Protein AF-A0A497GR67-F1 (afdb_monomer_lite)

Sequence (158 aa):
MVKIEVPEEIYHILKKEASRKNKDILQLLIEKLIVDPRDRALAYMKLHEKYLSEAEDYYKKGDLVQASEKYWGAICSLLNAIAELKGWEHYTHRDYNIIINNIARELGDVEIFRLFAMCKRLHANFYHNFLDKDSFKVHREDALKLVEILKEYVRRCW

Secondary structure (DSSP, 8-state):
-------HHHHHHHHHHHHHTT--HHHHHHHH--S-HHHHHHHHHHHHHHHHHHHHHHHHHT-HHHHHHHHHHHHHHHHHHHHHHHT---SSHHHHHHHHHHHHHHHT-THHHHHHHHHHHHHHHHHH----HHHHHHHHHHHHHHHHHHHHHHHT--

Foldseek 3Di:
DDDDDDPPVVVVVLVVVCVVLVHDSQLVVLVPDPDQLQVSLVSLQVQLVVLCVQLVVCVVVVNLLSNLVSLLSSLLSLLSSLCSLVVFDSRHPVSSVVSLVVLCVVVVNPVSVVLVVLSVVSVVCNVVVPDDSVNSVVSVVSSVVNSVSSVVVSVVSD

Radius of gyration: 15.63 Å; chains: 1; bounding box: 40×28×38 Å

Structure (mmCIF, N/CA/C/O backbone):
data_AF-A0A497GR67-F1
#
_entry.id   AF-A0A497GR67-F1
#
loop_
_atom_site.group_PDB
_atom_site.id
_atom_site.type_symbol
_atom_site.label_atom_id
_atom_site.label_alt_id
_atom_site.label_comp_id
_atom_site.label_asym_id
_atom_site.label_entity_id
_atom_site.label_seq_id
_atom_site.pdbx_PDB_ins_code
_atom_site.Cartn_x
_atom_site.Cartn_y
_atom_site.Cartn_z
_atom_site.occupancy
_atom_site.B_iso_or_equiv
_atom_site.auth_seq_id
_atom_site.auth_comp_id
_atom_site.auth_asym_id
_atom_site.auth_atom_id
_atom_site.pdbx_PDB_model_num
ATOM 1 N N . MET A 1 1 ? -14.770 -12.085 -8.797 1.00 70.44 1 MET A N 1
ATOM 2 C CA . MET A 1 1 ? -14.450 -10.640 -8.822 1.00 70.44 1 MET A CA 1
ATOM 3 C C . MET A 1 1 ? -15.751 -9.891 -9.059 1.00 70.44 1 MET A C 1
ATOM 5 O O . MET A 1 1 ? -16.453 -10.259 -9.991 1.00 70.44 1 MET A O 1
ATOM 9 N N . VAL A 1 2 ? -16.096 -8.916 -8.218 1.00 84.12 2 VAL A N 1
ATOM 10 C CA . VAL A 1 2 ? -17.262 -8.040 -8.439 1.00 84.12 2 VAL A CA 1
ATOM 11 C C . VAL A 1 2 ? -16.788 -6.823 -9.235 1.00 84.12 2 VAL A C 1
ATOM 13 O O . VAL A 1 2 ? -15.671 -6.356 -9.011 1.00 84.12 2 VAL A O 1
ATOM 16 N N . LYS A 1 3 ? -17.588 -6.348 -10.193 1.00 89.50 3 LYS A N 1
ATOM 17 C CA . LYS A 1 3 ? -17.282 -5.161 -11.002 1.00 89.50 3 LYS A CA 1
ATOM 18 C C . LYS A 1 3 ? -18.238 -4.032 -10.632 1.00 89.50 3 LYS A C 1
ATOM 20 O O . LYS A 1 3 ? -19.418 -4.284 -10.413 1.00 89.50 3 LYS A O 1
ATOM 25 N N . ILE A 1 4 ? -17.709 -2.814 -10.579 1.00 90.38 4 ILE A N 1
ATOM 26 C CA . ILE A 1 4 ? -18.494 -1.583 -10.514 1.00 90.38 4 ILE A CA 1
ATOM 27 C C . ILE A 1 4 ? -18.310 -0.898 -11.863 1.00 90.38 4 ILE A C 1
ATOM 29 O O . ILE A 1 4 ? -17.176 -0.670 -12.285 1.00 90.38 4 ILE A O 1
ATOM 33 N N . GLU A 1 5 ? -19.415 -0.606 -12.535 1.00 93.56 5 GLU A N 1
ATOM 34 C CA . GLU A 1 5 ? -19.418 0.168 -13.771 1.00 93.56 5 GLU A CA 1
ATOM 35 C C . GLU A 1 5 ? -19.767 1.615 -13.436 1.00 93.56 5 GLU A C 1
ATOM 37 O O . GLU A 1 5 ? -20.710 1.886 -12.692 1.00 93.56 5 GLU A O 1
ATOM 42 N N . VAL A 1 6 ? -18.969 2.545 -13.952 1.00 94.88 6 VAL A N 1
ATOM 43 C CA . VAL A 1 6 ? -19.180 3.986 -13.793 1.00 94.88 6 VAL A CA 1
ATOM 44 C C . VAL A 1 6 ? -19.160 4.641 -15.172 1.00 94.88 6 VAL A C 1
ATOM 46 O O . VAL A 1 6 ? -18.439 4.153 -16.047 1.00 94.88 6 VAL A O 1
ATOM 49 N N . PRO A 1 7 ? -19.904 5.743 -15.382 1.00 97.75 7 PRO A N 1
ATOM 50 C CA . PRO A 1 7 ? -19.765 6.547 -16.591 1.00 97.75 7 PRO A CA 1
ATOM 51 C C . PRO A 1 7 ? -18.314 6.994 -16.801 1.00 97.75 7 PRO A C 1
ATOM 53 O O . PRO A 1 7 ? -17.578 7.225 -15.833 1.00 97.75 7 PRO A O 1
ATOM 56 N N . GLU A 1 8 ? -17.907 7.134 -18.060 1.00 96.94 8 GLU A N 1
ATOM 57 C CA . GLU A 1 8 ? -16.527 7.459 -18.427 1.00 96.94 8 GLU A CA 1
ATOM 58 C C . GLU A 1 8 ? -16.061 8.781 -17.793 1.00 96.94 8 GLU A C 1
ATOM 60 O O . GLU A 1 8 ? -14.945 8.882 -17.275 1.00 96.94 8 GLU A O 1
ATOM 65 N N . GLU A 1 9 ? -16.942 9.777 -17.731 1.00 97.38 9 GLU A N 1
ATOM 66 C CA . GLU A 1 9 ? -16.666 11.079 -17.130 1.00 97.38 9 GLU A CA 1
ATOM 67 C C . GLU A 1 9 ? -16.328 10.956 -15.639 1.00 97.38 9 GLU A C 1
ATOM 69 O O . GLU A 1 9 ? -15.403 11.610 -15.151 1.00 97.38 9 GLU A O 1
ATOM 74 N N . ILE A 1 10 ? -17.028 10.076 -14.916 1.00 96.50 10 ILE A N 1
ATOM 75 C CA . ILE A 1 10 ? -16.773 9.822 -13.493 1.00 96.50 10 ILE A CA 1
ATOM 76 C C . ILE A 1 10 ? -15.414 9.147 -13.311 1.00 96.50 10 ILE A C 1
ATOM 78 O O . ILE A 1 10 ? -14.645 9.549 -12.434 1.00 96.50 10 ILE A O 1
ATOM 82 N N . TYR A 1 11 ? -15.078 8.169 -14.156 1.00 96.06 11 TYR A N 1
ATOM 83 C CA . TYR A 1 11 ? -13.760 7.536 -14.130 1.00 96.06 11 TYR A CA 1
ATOM 84 C C . TYR A 1 11 ? -12.635 8.559 -14.337 1.00 96.06 11 TYR A C 1
ATOM 86 O O . TYR A 1 11 ? -11.665 8.560 -13.577 1.00 96.06 11 TYR A O 1
ATOM 94 N N . HIS A 1 12 ? -12.767 9.471 -15.305 1.00 96.00 12 HIS A N 1
ATOM 95 C CA . HIS A 1 12 ? -11.754 10.503 -15.559 1.00 96.00 12 HIS A CA 1
ATOM 96 C C . HIS A 1 12 ? -11.607 11.485 -14.394 1.00 96.00 12 HIS A C 1
ATOM 98 O O . HIS A 1 12 ? -10.482 11.869 -14.064 1.00 96.00 12 HIS A O 1
ATOM 104 N N . ILE A 1 13 ? -12.706 11.854 -13.726 1.00 96.31 13 ILE A N 1
ATOM 105 C CA . ILE A 1 13 ? -12.668 12.682 -12.509 1.00 96.31 13 ILE A CA 1
ATOM 106 C C . ILE A 1 13 ? -11.902 11.961 -11.396 1.00 96.31 13 ILE A C 1
ATOM 108 O O . ILE A 1 13 ? -10.978 12.539 -10.816 1.00 96.31 13 ILE A O 1
ATOM 112 N N . LEU A 1 14 ? -12.237 10.693 -11.133 1.00 96.12 14 LEU A N 1
ATOM 113 C CA . LEU A 1 14 ? -11.561 9.877 -10.123 1.00 96.12 14 LEU A CA 1
ATOM 114 C C . LEU A 1 14 ? -10.073 9.721 -10.440 1.00 96.12 14 LEU A C 1
ATOM 116 O O . LEU A 1 14 ? -9.235 9.931 -9.567 1.00 96.12 14 LEU A O 1
ATOM 120 N N . LYS A 1 15 ? -9.737 9.413 -11.696 1.00 95.44 15 LYS A N 1
ATOM 121 C CA . LYS A 1 15 ? -8.356 9.260 -12.158 1.00 95.44 15 LYS A CA 1
ATOM 122 C C . LYS A 1 15 ? -7.562 10.549 -11.973 1.00 95.44 15 LYS A C 1
ATOM 124 O O . LYS A 1 15 ? -6.463 10.510 -11.427 1.00 95.44 15 LYS A O 1
ATOM 129 N N . LYS A 1 16 ? -8.123 11.692 -12.377 1.00 95.75 16 LYS A N 1
ATOM 130 C CA . LYS A 1 16 ? -7.488 13.007 -12.224 1.00 95.75 16 LYS A CA 1
ATOM 131 C C . LYS A 1 16 ? -7.211 13.323 -10.757 1.00 95.75 16 LYS A C 1
ATOM 133 O O . LYS A 1 16 ? -6.105 13.746 -10.430 1.00 95.75 16 LYS A O 1
ATOM 138 N N . GLU A 1 17 ? -8.189 13.121 -9.880 1.00 95.56 17 GLU A N 1
ATOM 139 C CA . GLU A 1 17 ? -8.030 13.401 -8.451 1.00 95.56 17 GLU A CA 1
ATOM 140 C C . GLU A 1 17 ? -7.030 12.445 -7.784 1.00 95.56 17 GLU A C 1
ATOM 142 O O . GLU A 1 17 ? -6.171 12.886 -7.019 1.00 95.56 17 GLU A O 1
ATOM 147 N N . ALA A 1 18 ? -7.070 11.158 -8.135 1.00 94.12 18 ALA A N 1
ATOM 148 C CA . ALA A 1 18 ? -6.120 10.162 -7.650 1.00 94.12 18 ALA A CA 1
ATOM 149 C C . ALA A 1 18 ? -4.681 10.523 -8.064 1.00 94.12 18 ALA A C 1
ATOM 151 O O . ALA A 1 18 ? -3.787 10.572 -7.218 1.00 94.12 18 ALA A O 1
ATOM 152 N N . SER A 1 19 ? -4.467 10.912 -9.328 1.00 91.19 19 SER A N 1
ATOM 153 C CA . SER A 1 19 ? -3.161 11.375 -9.816 1.00 91.19 19 SER A CA 1
ATOM 154 C C . SER A 1 19 ? -2.669 12.639 -9.105 1.00 91.19 19 SER A C 1
ATOM 156 O O . SER A 1 19 ? -1.497 12.707 -8.747 1.00 91.19 19 SER A O 1
ATOM 158 N N . ARG A 1 20 ? -3.541 13.623 -8.830 1.00 92.50 20 ARG A N 1
ATOM 159 C CA . ARG A 1 20 ? -3.160 14.837 -8.072 1.00 92.50 20 ARG A CA 1
ATOM 160 C C . ARG A 1 20 ? -2.652 14.520 -6.667 1.00 92.50 20 ARG A C 1
ATOM 162 O O . ARG A 1 20 ? -1.819 15.255 -6.146 1.00 92.50 20 ARG A O 1
ATOM 169 N N . LYS A 1 21 ? -3.155 13.443 -6.064 1.00 89.06 21 LYS A N 1
ATOM 170 C CA . LYS A 1 21 ? -2.756 12.958 -4.738 1.00 89.06 21 LYS A CA 1
ATOM 171 C C . LYS A 1 21 ? -1.648 11.898 -4.780 1.00 89.06 21 LYS A C 1
ATOM 173 O O . LYS A 1 21 ? -1.256 11.428 -3.717 1.00 89.06 21 LYS A O 1
ATOM 178 N N . ASN A 1 22 ? -1.150 11.536 -5.966 1.00 87.19 22 ASN A N 1
ATOM 179 C CA . ASN A 1 22 ? -0.220 10.425 -6.187 1.00 87.19 22 ASN A CA 1
ATOM 180 C C . ASN A 1 22 ? -0.722 9.097 -5.583 1.00 87.19 22 ASN A C 1
ATOM 182 O O . ASN A 1 22 ? -0.005 8.427 -4.842 1.00 87.19 22 ASN A O 1
ATOM 186 N N . LYS A 1 23 ? -1.991 8.764 -5.848 1.00 89.75 23 LYS A N 1
ATOM 187 C CA . LYS A 1 23 ? -2.677 7.562 -5.353 1.00 89.75 23 LYS A CA 1
ATOM 188 C C . LYS A 1 23 ? -3.326 6.790 -6.492 1.00 89.75 23 LYS A C 1
ATOM 190 O O . LYS A 1 23 ? -3.638 7.346 -7.544 1.00 89.75 23 LYS A O 1
ATOM 195 N N . ASP A 1 24 ? -3.599 5.518 -6.228 1.00 92.06 24 ASP A N 1
ATOM 196 C CA . ASP A 1 24 ? -4.510 4.723 -7.045 1.00 92.06 24 ASP A CA 1
ATOM 197 C C . ASP A 1 24 ? -5.983 5.092 -6.776 1.00 92.06 24 ASP A C 1
ATOM 199 O O . ASP A 1 24 ? -6.343 5.547 -5.685 1.00 92.06 24 ASP A O 1
ATOM 203 N N . ILE A 1 25 ? -6.853 4.859 -7.765 1.00 94.94 25 ILE A N 1
ATOM 204 C CA . ILE A 1 25 ? -8.296 5.125 -7.664 1.00 94.94 25 ILE A CA 1
ATOM 205 C C . ILE A 1 25 ? -8.929 4.335 -6.515 1.00 94.94 25 ILE A C 1
ATOM 207 O O . ILE A 1 25 ? -9.730 4.898 -5.775 1.00 94.94 25 ILE A O 1
ATOM 211 N N . LEU A 1 26 ? -8.576 3.061 -6.318 1.00 94.94 26 LEU A N 1
ATOM 212 C CA . LEU A 1 26 ? -9.136 2.250 -5.232 1.00 94.94 26 LEU A CA 1
ATOM 213 C C . LEU A 1 26 ? -8.745 2.812 -3.867 1.00 94.94 26 LEU A C 1
ATOM 215 O O . LEU A 1 26 ? -9.578 2.866 -2.967 1.00 94.94 26 LEU A O 1
ATOM 219 N N . GLN A 1 27 ? -7.507 3.287 -3.726 1.00 93.81 27 GLN A N 1
ATOM 220 C CA . GLN A 1 27 ? -7.054 3.929 -2.496 1.00 93.81 27 GLN A CA 1
ATOM 221 C C . GLN A 1 27 ? -7.821 5.232 -2.231 1.00 93.81 27 GLN A C 1
ATOM 223 O O . GLN A 1 27 ? -8.256 5.462 -1.105 1.00 93.81 27 GLN A O 1
ATOM 228 N N . LEU A 1 28 ? -8.036 6.057 -3.265 1.00 94.81 28 LEU A N 1
ATOM 229 C CA . LEU A 1 28 ? -8.859 7.267 -3.162 1.00 94.81 28 LEU A CA 1
ATOM 230 C C . LEU A 1 28 ? -10.303 6.939 -2.763 1.00 94.81 28 LEU A C 1
ATOM 232 O O . LEU A 1 28 ? -10.884 7.640 -1.939 1.00 94.81 28 LEU A O 1
ATOM 236 N N . LEU A 1 29 ? -10.889 5.891 -3.343 1.00 95.25 29 LEU A N 1
ATOM 237 C CA . LEU A 1 29 ? -12.253 5.483 -3.024 1.00 95.25 29 LEU A CA 1
ATOM 238 C C . LEU A 1 29 ? -12.366 5.039 -1.565 1.00 95.25 29 LEU A C 1
ATOM 240 O O . LEU A 1 29 ? -13.267 5.518 -0.886 1.00 95.25 29 LEU A O 1
ATOM 244 N N . ILE A 1 30 ? -11.437 4.212 -1.066 1.00 95.44 30 ILE A N 1
ATOM 245 C CA . ILE A 1 30 ? -11.422 3.786 0.345 1.00 95.44 30 ILE A CA 1
ATOM 246 C C . ILE A 1 30 ? -11.281 4.996 1.280 1.00 95.44 30 ILE A C 1
ATOM 248 O O . ILE A 1 30 ? -12.055 5.106 2.227 1.00 95.44 30 ILE A O 1
ATOM 252 N N . GLU A 1 31 ? -10.378 5.940 0.980 1.00 92.75 31 GLU A N 1
ATOM 253 C CA . GLU A 1 31 ? -10.218 7.204 1.730 1.00 92.75 31 GLU A CA 1
ATOM 254 C C . GLU A 1 31 ? -11.537 7.992 1.834 1.00 92.75 31 GLU A C 1
ATOM 256 O O . GLU A 1 31 ? -11.768 8.702 2.812 1.00 92.75 31 GLU A O 1
ATOM 261 N N . LYS A 1 32 ? -12.411 7.894 0.826 1.00 92.81 32 LYS A N 1
ATOM 262 C CA . LYS A 1 32 ? -13.682 8.629 0.758 1.00 92.81 32 LYS A CA 1
ATOM 263 C C . LYS A 1 32 ? -14.888 7.843 1.273 1.00 92.81 32 LYS A C 1
ATOM 265 O O . LYS A 1 32 ? -15.981 8.408 1.314 1.00 92.81 32 LYS A O 1
ATOM 270 N N . LEU A 1 33 ? -14.720 6.587 1.690 1.00 91.81 33 LEU A N 1
ATOM 271 C CA . LEU A 1 33 ? -15.804 5.807 2.284 1.00 91.81 33 LEU A CA 1
ATOM 272 C C . LEU A 1 33 ? -16.165 6.352 3.673 1.00 91.81 33 LEU A C 1
ATOM 274 O O . LEU A 1 33 ? -15.373 6.300 4.619 1.00 91.81 33 LEU A O 1
ATOM 278 N N . ILE A 1 34 ? -17.406 6.818 3.811 1.00 92.06 34 ILE A N 1
ATOM 279 C CA . ILE A 1 34 ? -17.994 7.199 5.099 1.00 92.06 34 ILE A CA 1
ATOM 280 C C . ILE A 1 34 ? -18.528 5.926 5.768 1.00 92.06 34 ILE A C 1
ATOM 282 O O . ILE A 1 34 ? -19.713 5.614 5.698 1.00 92.06 34 ILE A O 1
ATOM 286 N N . VAL A 1 35 ? -17.612 5.157 6.352 1.00 93.44 35 VAL A N 1
ATOM 287 C CA . VAL A 1 35 ? -17.869 3.897 7.071 1.00 93.44 35 VAL A CA 1
ATOM 288 C C . VAL A 1 35 ? -17.037 3.850 8.357 1.00 93.44 35 VAL A C 1
ATOM 290 O O . VAL A 1 35 ? -16.234 4.757 8.611 1.00 93.44 35 VAL A O 1
ATOM 293 N N . ASP A 1 36 ? -17.222 2.810 9.171 1.00 95.50 36 ASP A N 1
ATOM 294 C CA . ASP A 1 36 ? -16.419 2.597 10.375 1.00 95.50 36 ASP A CA 1
ATOM 295 C C . ASP A 1 36 ? -14.916 2.486 10.020 1.00 95.50 36 ASP A C 1
ATOM 297 O O . ASP A 1 36 ? -14.570 1.870 9.004 1.00 95.50 36 ASP A O 1
ATOM 301 N N . PRO A 1 37 ? -13.993 3.067 10.815 1.00 94.62 37 PRO A N 1
ATOM 302 C CA . PRO A 1 37 ? -12.554 2.921 10.586 1.00 94.62 37 PRO A CA 1
ATOM 303 C C . PRO A 1 37 ? -12.093 1.463 10.457 1.00 94.62 37 PRO A C 1
ATOM 305 O O . PRO A 1 37 ? -11.201 1.169 9.662 1.00 94.62 37 PRO A O 1
ATOM 308 N N . ARG A 1 38 ? -12.729 0.525 11.169 1.00 96.00 38 ARG A N 1
ATOM 309 C CA . ARG A 1 38 ? -12.458 -0.915 11.055 1.00 96.00 38 ARG A CA 1
ATOM 310 C C . ARG A 1 38 ? -12.825 -1.449 9.674 1.00 96.00 38 ARG A C 1
ATOM 312 O O . ARG A 1 38 ? -12.047 -2.203 9.093 1.00 96.00 38 ARG A O 1
ATOM 319 N N . ASP A 1 39 ? -13.944 -1.015 9.103 1.00 96.88 39 ASP A N 1
ATOM 320 C CA . ASP A 1 39 ? -14.335 -1.403 7.744 1.00 96.88 39 ASP A CA 1
ATOM 321 C C . ASP A 1 39 ? -13.367 -0.831 6.696 1.00 96.88 39 ASP A C 1
ATOM 323 O O . ASP A 1 39 ? -12.968 -1.543 5.768 1.00 96.88 39 ASP A O 1
ATOM 327 N N . ARG A 1 40 ? -12.906 0.421 6.863 1.00 96.56 40 ARG A N 1
ATOM 328 C CA . ARG A 1 40 ? -11.844 0.987 6.005 1.00 96.56 40 ARG A CA 1
ATOM 329 C C . ARG A 1 40 ? -10.531 0.223 6.151 1.00 96.56 40 ARG A C 1
ATOM 331 O O . ARG A 1 40 ? -9.896 -0.083 5.141 1.00 96.56 40 ARG A O 1
ATOM 338 N N . ALA A 1 41 ? -10.142 -0.140 7.373 1.00 97.69 41 ALA A N 1
ATOM 339 C CA . ALA A 1 41 ? -8.952 -0.945 7.621 1.00 97.69 41 ALA A CA 1
ATOM 340 C C . ALA A 1 41 ? -9.037 -2.308 6.914 1.00 97.69 41 ALA A C 1
ATOM 342 O O . ALA A 1 41 ? -8.087 -2.700 6.235 1.00 97.69 41 ALA A O 1
ATOM 343 N N . LEU A 1 42 ? -10.185 -2.993 6.977 1.00 97.69 42 LEU A N 1
ATOM 344 C CA . LEU A 1 42 ? -10.419 -4.241 6.239 1.00 97.69 42 LEU A CA 1
ATOM 345 C C . LEU A 1 42 ? -10.309 -4.043 4.721 1.00 97.69 42 LEU A C 1
ATOM 347 O O . LEU A 1 42 ? -9.671 -4.852 4.042 1.00 97.69 42 LEU A O 1
ATOM 351 N N . ALA A 1 43 ? -10.872 -2.959 4.180 1.00 97.56 43 ALA A N 1
ATOM 352 C CA . ALA A 1 43 ? -10.759 -2.637 2.758 1.00 97.56 43 ALA A CA 1
ATOM 353 C C . ALA A 1 43 ? -9.296 -2.414 2.336 1.00 97.56 43 ALA A C 1
ATOM 355 O O . ALA A 1 43 ? -8.850 -2.965 1.326 1.00 97.56 43 ALA A O 1
ATOM 356 N N . TYR A 1 44 ? -8.517 -1.682 3.136 1.00 98.19 44 TYR A N 1
ATOM 357 C CA . TYR A 1 44 ? -7.087 -1.494 2.901 1.00 98.19 44 TYR A CA 1
ATOM 358 C C . TYR A 1 44 ? -6.286 -2.797 3.018 1.00 98.19 44 TYR A C 1
ATOM 360 O O . TYR A 1 44 ? -5.384 -3.023 2.213 1.00 98.19 44 TYR A O 1
ATOM 368 N N . MET A 1 45 ? -6.629 -3.697 3.944 1.00 98.12 45 MET A N 1
ATOM 369 C CA . MET A 1 45 ? -6.005 -5.025 4.025 1.00 98.12 45 MET A CA 1
ATOM 370 C C . MET A 1 45 ? -6.269 -5.858 2.762 1.00 98.12 45 MET A C 1
ATOM 372 O O . MET A 1 45 ? -5.358 -6.509 2.250 1.00 98.12 45 MET A O 1
ATOM 376 N N . LYS A 1 46 ? -7.481 -5.799 2.197 1.00 97.88 46 LYS A N 1
ATOM 377 C CA . LYS A 1 46 ? -7.791 -6.455 0.914 1.00 97.88 46 LYS A CA 1
ATOM 378 C C . LYS A 1 46 ? -7.081 -5.815 -0.270 1.00 97.88 46 LYS A C 1
ATOM 380 O O . LYS A 1 46 ? -6.629 -6.526 -1.168 1.00 97.88 46 LYS A O 1
ATOM 385 N N . LEU A 1 47 ? -6.923 -4.495 -0.257 1.00 97.88 47 LEU A N 1
ATOM 386 C CA . LEU A 1 47 ? -6.130 -3.793 -1.260 1.00 97.88 47 LEU A CA 1
ATOM 387 C C . LEU A 1 47 ? -4.643 -4.181 -1.181 1.00 97.88 47 LEU A C 1
ATOM 389 O O . LEU A 1 47 ? -4.023 -4.430 -2.213 1.00 97.88 47 LEU A O 1
ATOM 393 N N . HIS A 1 48 ? -4.102 -4.327 0.032 1.00 98.19 48 HIS A N 1
ATOM 394 C CA . HIS A 1 48 ? -2.761 -4.863 0.258 1.00 98.19 48 HIS A CA 1
ATOM 395 C C . HIS A 1 48 ? -2.594 -6.263 -0.351 1.00 98.19 48 HIS A C 1
ATOM 397 O O . HIS A 1 48 ? -1.659 -6.472 -1.121 1.00 98.19 48 HIS A O 1
ATOM 403 N N . GLU A 1 49 ? -3.496 -7.205 -0.046 1.00 98.44 49 GLU A N 1
ATOM 404 C CA . GLU A 1 49 ? -3.443 -8.578 -0.578 1.00 98.44 49 GLU A CA 1
ATOM 405 C C . GLU A 1 49 ? -3.414 -8.579 -2.115 1.00 98.44 49 GLU A C 1
ATOM 407 O O . GLU A 1 49 ? -2.595 -9.267 -2.731 1.00 98.44 49 GLU A O 1
ATOM 412 N N . LYS A 1 50 ? -4.269 -7.755 -2.737 1.00 98.06 50 LYS A N 1
ATOM 413 C CA . LYS A 1 50 ? -4.314 -7.578 -4.192 1.00 98.06 50 LYS A CA 1
ATOM 414 C C . LYS A 1 50 ? -2.980 -7.077 -4.742 1.00 98.06 50 LYS A C 1
ATOM 416 O O . LYS A 1 50 ? -2.449 -7.676 -5.674 1.00 98.06 50 LYS A O 1
ATOM 421 N N . TYR A 1 51 ? -2.439 -5.996 -4.186 1.00 98.56 51 TYR A N 1
ATOM 422 C CA . TYR A 1 51 ? -1.194 -5.415 -4.684 1.00 98.56 51 TYR A CA 1
ATOM 423 C C . TYR A 1 51 ? 0.016 -6.302 -4.450 1.00 98.56 51 TYR A C 1
ATOM 425 O O . TYR A 1 51 ? 0.865 -6.385 -5.329 1.00 98.56 51 TYR A O 1
ATOM 433 N N . LEU A 1 52 ? 0.082 -7.010 -3.324 1.00 98.69 52 LEU A N 1
ATOM 434 C CA . LEU A 1 52 ? 1.171 -7.945 -3.076 1.00 98.69 52 LEU A CA 1
ATOM 435 C C . LEU A 1 52 ? 1.153 -9.093 -4.094 1.00 98.69 52 LEU A C 1
ATOM 437 O O . LEU A 1 52 ? 2.194 -9.431 -4.650 1.00 98.69 52 LEU A O 1
ATOM 441 N N . SER A 1 53 ? -0.028 -9.643 -4.394 1.00 98.56 53 SER A N 1
ATOM 442 C CA . SER A 1 53 ? -0.174 -10.660 -5.442 1.00 98.56 53 SER A CA 1
ATOM 443 C C . SER A 1 53 ? 0.253 -10.131 -6.814 1.00 98.56 53 SER A C 1
ATOM 445 O O . SER A 1 53 ? 0.996 -10.801 -7.525 1.00 98.56 53 SER A O 1
ATOM 447 N N . GLU A 1 54 ? -0.180 -8.922 -7.183 1.00 98.50 54 GLU A N 1
ATOM 448 C CA . GLU A 1 54 ? 0.209 -8.292 -8.451 1.00 98.50 54 GLU A CA 1
ATOM 449 C C . GLU A 1 54 ? 1.719 -8.032 -8.522 1.00 98.50 54 GLU A C 1
ATOM 451 O O . GLU A 1 54 ? 2.327 -8.277 -9.563 1.00 98.50 54 GLU A O 1
ATOM 456 N N . ALA A 1 55 ? 2.338 -7.581 -7.426 1.00 98.62 55 ALA A N 1
ATOM 457 C CA . ALA A 1 55 ? 3.775 -7.332 -7.351 1.00 98.62 55 ALA A CA 1
ATOM 458 C C . ALA A 1 55 ? 4.583 -8.595 -7.663 1.00 98.62 55 ALA A C 1
ATOM 460 O O . ALA A 1 55 ? 5.501 -8.566 -8.483 1.00 98.62 55 ALA A O 1
ATOM 461 N N . GLU A 1 56 ? 4.195 -9.719 -7.060 1.00 98.56 56 GLU A N 1
ATOM 462 C CA . GLU A 1 56 ? 4.81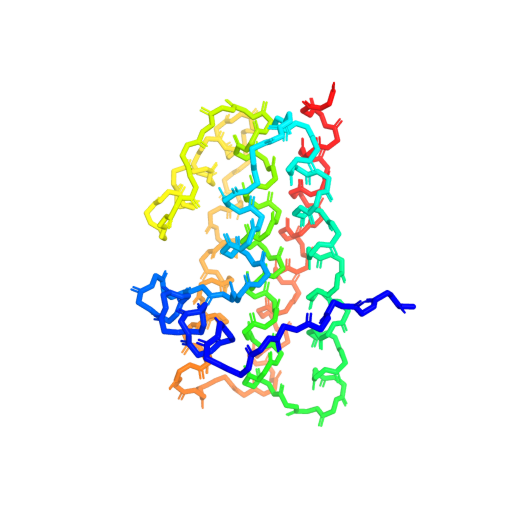7 -11.020 -7.304 1.00 98.56 56 GLU A CA 1
ATOM 463 C C . GLU A 1 56 ? 4.610 -11.505 -8.743 1.00 98.56 56 GLU A C 1
ATOM 465 O O . GLU A 1 56 ? 5.524 -12.071 -9.347 1.00 98.56 56 GLU A O 1
ATOM 470 N N . ASP A 1 57 ? 3.436 -11.269 -9.328 1.00 98.62 57 ASP A N 1
ATOM 471 C CA . ASP A 1 57 ? 3.157 -11.646 -10.714 1.00 98.62 57 ASP A CA 1
ATOM 472 C C . ASP A 1 57 ? 3.973 -10.825 -11.720 1.00 98.62 57 ASP A C 1
ATOM 474 O O . ASP A 1 57 ? 4.489 -11.387 -12.691 1.00 98.62 57 ASP A O 1
ATOM 478 N N . TYR A 1 58 ? 4.137 -9.518 -11.497 1.00 98.62 58 TYR A N 1
ATOM 479 C CA . TYR A 1 58 ? 5.024 -8.679 -12.310 1.00 98.62 58 TYR A CA 1
ATOM 480 C C . TYR A 1 58 ? 6.489 -9.080 -12.146 1.00 98.62 58 TYR A C 1
ATOM 482 O O . TYR A 1 58 ? 7.200 -9.215 -13.144 1.00 98.62 58 TYR A O 1
ATOM 490 N N . TYR A 1 59 ? 6.921 -9.366 -10.915 1.00 98.19 59 TYR A N 1
ATOM 491 C CA . TYR A 1 59 ? 8.276 -9.837 -10.641 1.00 98.19 59 TYR A CA 1
ATOM 492 C C . TYR A 1 59 ? 8.590 -11.132 -11.404 1.00 98.19 59 TYR A C 1
ATOM 494 O O . TYR A 1 59 ? 9.605 -11.205 -12.099 1.00 98.19 59 TYR A O 1
ATOM 502 N N . LYS A 1 60 ? 7.688 -12.124 -11.373 1.00 98.06 60 LYS A N 1
ATOM 503 C CA . LYS A 1 60 ? 7.832 -13.385 -12.130 1.00 98.06 60 LYS A CA 1
ATOM 504 C C . LYS A 1 60 ? 7.929 -13.170 -13.642 1.00 98.06 60 LYS A C 1
ATOM 506 O O . LYS A 1 60 ? 8.623 -13.922 -14.319 1.00 98.06 60 LYS A O 1
ATOM 511 N N . LYS A 1 61 ? 7.242 -12.155 -14.172 1.00 98.00 61 LYS A N 1
ATOM 512 C CA . LYS A 1 61 ? 7.286 -11.773 -15.594 1.00 98.00 61 LYS A CA 1
ATOM 513 C C . LYS A 1 61 ? 8.519 -10.935 -15.955 1.00 98.00 61 LYS A C 1
ATOM 515 O O . LYS A 1 61 ? 8.739 -10.673 -17.133 1.00 98.00 61 LYS A O 1
ATOM 520 N N . GLY A 1 62 ? 9.323 -10.530 -14.970 1.00 97.19 62 GLY A N 1
ATOM 521 C CA . GLY A 1 62 ? 10.501 -9.685 -15.159 1.00 97.19 62 GLY A CA 1
ATOM 522 C C . GLY A 1 62 ? 10.195 -8.193 -15.312 1.00 97.19 62 GLY A C 1
ATOM 523 O O . GLY A 1 62 ? 11.106 -7.429 -15.623 1.00 97.19 62 GLY A O 1
ATOM 524 N N . ASP A 1 63 ? 8.953 -7.765 -15.077 1.00 98.12 63 ASP A N 1
ATOM 525 C CA . ASP A 1 63 ? 8.564 -6.353 -15.099 1.00 98.12 63 ASP A CA 1
ATOM 526 C C . ASP A 1 63 ? 8.839 -5.721 -13.729 1.00 98.12 63 ASP A C 1
ATOM 528 O O . ASP A 1 63 ? 7.968 -5.608 -12.862 1.00 98.12 63 ASP A O 1
ATOM 532 N N . LEU A 1 64 ? 10.104 -5.362 -13.511 1.00 98.25 64 LEU A N 1
ATOM 533 C CA . LEU A 1 64 ? 10.572 -4.839 -12.227 1.00 98.25 64 LEU A CA 1
ATOM 534 C C . LEU A 1 64 ? 9.993 -3.455 -11.910 1.00 98.25 64 LEU A C 1
ATOM 536 O O . LEU A 1 64 ? 9.796 -3.134 -10.742 1.00 98.25 64 LEU A O 1
ATOM 540 N N . VAL A 1 65 ? 9.681 -2.649 -12.927 1.00 98.12 65 VAL A N 1
ATOM 541 C CA . VAL A 1 65 ? 9.084 -1.317 -12.752 1.00 98.12 65 VAL A CA 1
ATOM 542 C C . VAL A 1 65 ? 7.681 -1.443 -12.168 1.00 98.12 65 VAL A C 1
ATOM 544 O O . VAL A 1 65 ? 7.376 -0.814 -11.154 1.00 98.12 65 VAL A O 1
ATOM 547 N N . GLN A 1 66 ? 6.837 -2.297 -12.752 1.00 98.19 66 GLN A N 1
ATOM 548 C CA . GLN A 1 66 ? 5.491 -2.521 -12.222 1.00 98.19 66 GLN A CA 1
ATOM 549 C C . GLN A 1 66 ? 5.519 -3.275 -10.891 1.00 98.19 66 GLN A C 1
ATOM 551 O O . GLN A 1 66 ? 4.765 -2.934 -9.981 1.00 98.19 66 GLN A O 1
ATOM 556 N N . ALA A 1 67 ? 6.418 -4.249 -10.728 1.00 98.50 67 ALA A N 1
ATOM 557 C CA . ALA A 1 67 ? 6.579 -4.945 -9.453 1.00 98.50 67 ALA A CA 1
ATOM 558 C C . ALA A 1 67 ? 6.946 -3.970 -8.319 1.00 98.50 67 ALA A C 1
ATOM 560 O O . ALA A 1 67 ? 6.356 -4.029 -7.241 1.00 98.50 67 ALA A O 1
ATOM 561 N N . SER A 1 68 ? 7.868 -3.035 -8.577 1.00 98.44 68 SER A N 1
ATOM 562 C CA . SER A 1 68 ? 8.258 -1.967 -7.651 1.00 98.44 68 SER A CA 1
ATOM 563 C C . SER A 1 68 ? 7.067 -1.147 -7.155 1.00 98.44 68 SER A C 1
ATOM 565 O O . SER A 1 68 ? 6.903 -0.985 -5.944 1.00 98.44 68 SER A O 1
ATOM 567 N N . GLU A 1 69 ? 6.227 -0.667 -8.072 1.00 97.50 69 GLU A N 1
ATOM 568 C CA . GLU A 1 69 ? 5.049 0.131 -7.724 1.00 97.50 69 GLU A CA 1
ATOM 569 C C . GLU A 1 69 ? 4.040 -0.672 -6.903 1.00 97.50 69 GLU A C 1
ATOM 571 O O . GLU A 1 69 ? 3.494 -0.191 -5.910 1.00 97.50 69 GLU A O 1
ATOM 576 N N . LYS A 1 70 ? 3.826 -1.939 -7.263 1.00 98.44 70 LYS A N 1
ATOM 577 C CA . LYS A 1 70 ? 2.877 -2.799 -6.556 1.00 98.44 70 LYS A CA 1
ATOM 578 C C . LYS A 1 70 ? 3.350 -3.180 -5.156 1.00 98.44 70 LYS A C 1
ATOM 580 O O . LYS A 1 70 ? 2.527 -3.182 -4.241 1.00 98.44 70 LYS A O 1
ATOM 585 N N . TYR A 1 71 ? 4.648 -3.404 -4.932 1.00 98.69 71 TYR A N 1
ATOM 586 C CA . TYR A 1 71 ? 5.171 -3.561 -3.568 1.00 98.69 71 TYR A CA 1
ATOM 587 C C . TYR A 1 71 ? 4.964 -2.301 -2.730 1.00 98.69 71 TYR A C 1
ATOM 589 O O . TYR A 1 71 ? 4.527 -2.395 -1.581 1.00 98.69 71 TYR A O 1
ATOM 597 N N . TRP A 1 72 ? 5.240 -1.125 -3.299 1.00 98.00 72 TRP A N 1
ATOM 598 C CA . TRP A 1 72 ? 5.010 0.143 -2.613 1.00 98.00 72 TRP A CA 1
ATOM 599 C C . TRP A 1 72 ? 3.532 0.316 -2.237 1.00 98.00 72 TRP A C 1
ATOM 601 O O . TRP A 1 72 ? 3.217 0.516 -1.062 1.00 98.00 72 TRP A O 1
ATOM 611 N N . GLY A 1 73 ? 2.620 0.127 -3.194 1.00 98.00 73 GLY A N 1
ATOM 612 C CA . GLY A 1 73 ? 1.177 0.188 -2.960 1.00 98.00 73 GLY A CA 1
ATOM 613 C C . GLY A 1 73 ? 0.695 -0.810 -1.902 1.00 98.00 73 GLY A C 1
ATOM 614 O O . GLY A 1 73 ? -0.148 -0.467 -1.065 1.00 98.00 73 GLY A O 1
ATOM 615 N N . ALA A 1 74 ? 1.248 -2.027 -1.883 1.00 98.56 74 ALA A N 1
ATOM 616 C CA . ALA A 1 74 ? 0.928 -3.038 -0.878 1.00 98.56 74 ALA A CA 1
ATOM 617 C C . ALA A 1 74 ? 1.320 -2.582 0.537 1.00 98.56 74 ALA A C 1
ATOM 619 O O . ALA A 1 74 ? 0.533 -2.737 1.472 1.00 98.56 74 ALA A O 1
ATOM 620 N N . ILE A 1 75 ? 2.506 -1.995 0.703 1.00 98.56 75 ILE A N 1
ATOM 621 C CA . ILE A 1 75 ? 2.982 -1.490 1.997 1.00 98.56 75 ILE A CA 1
ATOM 622 C C . ILE A 1 75 ? 2.169 -0.272 2.433 1.00 98.56 75 ILE A C 1
ATOM 624 O O . ILE A 1 75 ? 1.690 -0.240 3.564 1.00 98.56 75 ILE A O 1
ATOM 628 N N . CYS A 1 76 ? 1.944 0.698 1.542 1.00 98.38 76 CYS A N 1
ATOM 629 C CA . CYS A 1 76 ? 1.110 1.866 1.832 1.00 98.38 76 CYS A CA 1
ATOM 630 C C . CYS A 1 76 ? -0.301 1.472 2.267 1.00 98.38 76 CYS A C 1
ATOM 632 O O . CYS A 1 76 ? -0.836 2.062 3.199 1.00 98.38 76 CYS A O 1
ATOM 634 N N . SER A 1 77 ? -0.887 0.446 1.646 1.00 98.44 77 SER A N 1
ATOM 635 C CA . SER A 1 77 ? -2.209 -0.052 2.032 1.00 98.44 77 SER A CA 1
ATOM 636 C C . SER A 1 77 ? -2.213 -0.616 3.458 1.00 98.44 77 SER A C 1
ATOM 638 O O . SER A 1 77 ? -3.115 -0.297 4.225 1.00 98.44 77 SER A O 1
ATOM 640 N N . LEU A 1 78 ? -1.182 -1.364 3.875 1.00 98.31 78 LEU A N 1
ATOM 641 C CA . LEU A 1 78 ? -1.059 -1.792 5.278 1.00 98.31 78 LEU A CA 1
ATOM 642 C C . LEU A 1 78 ? -0.878 -0.613 6.232 1.00 98.31 78 LEU A C 1
ATOM 644 O O . LEU A 1 78 ? -1.511 -0.586 7.282 1.00 98.31 78 LEU A O 1
ATOM 648 N N . LEU A 1 79 ? -0.050 0.370 5.871 1.00 98.56 79 LEU A N 1
ATOM 649 C CA . LEU A 1 79 ? 0.137 1.567 6.693 1.00 98.56 79 LEU A CA 1
ATOM 650 C C . LEU A 1 79 ? -1.171 2.353 6.848 1.00 98.56 79 LEU A C 1
ATOM 652 O O . LEU A 1 79 ? -1.466 2.795 7.954 1.00 98.56 79 LEU A O 1
ATOM 656 N N . ASN A 1 80 ? -1.979 2.467 5.789 1.00 98.44 80 ASN A N 1
ATOM 657 C CA . ASN A 1 80 ? -3.309 3.072 5.874 1.00 98.44 80 ASN A CA 1
ATOM 658 C C . ASN A 1 80 ? -4.222 2.268 6.812 1.00 98.44 80 ASN A C 1
ATOM 660 O O . ASN A 1 80 ? -4.882 2.857 7.657 1.00 98.44 80 ASN A O 1
ATOM 664 N N . ALA A 1 81 ? -4.231 0.932 6.717 1.00 98.44 81 ALA A N 1
ATOM 665 C CA . ALA A 1 81 ? -5.029 0.089 7.611 1.00 98.44 81 ALA A CA 1
ATOM 666 C C . ALA A 1 81 ? -4.631 0.275 9.084 1.00 98.44 81 ALA A C 1
ATOM 668 O O . ALA A 1 81 ? -5.492 0.429 9.946 1.00 98.44 81 ALA A O 1
ATOM 669 N N . ILE A 1 82 ? -3.326 0.308 9.370 1.00 98.56 82 ILE A N 1
ATOM 670 C CA . ILE A 1 82 ? -2.801 0.587 10.712 1.00 98.56 82 ILE A CA 1
ATOM 671 C C . ILE A 1 82 ? -3.255 1.965 11.186 1.00 98.56 82 ILE A C 1
ATOM 673 O O . ILE A 1 82 ? -3.710 2.112 12.316 1.00 98.56 82 ILE A O 1
ATOM 677 N N . ALA A 1 83 ? -3.140 2.972 10.326 1.00 98.19 83 ALA A N 1
ATOM 678 C CA . ALA A 1 83 ? -3.500 4.333 10.666 1.00 98.19 83 ALA A CA 1
ATOM 679 C C . ALA A 1 83 ? -4.998 4.482 10.967 1.00 98.19 83 ALA A C 1
ATOM 681 O O . ALA A 1 83 ? -5.340 5.125 11.952 1.00 98.19 83 ALA A O 1
ATOM 682 N N . GLU A 1 84 ? -5.877 3.825 10.206 1.00 97.94 84 GLU A N 1
ATOM 683 C CA . GLU A 1 84 ? -7.316 3.770 10.504 1.00 97.94 84 GLU A CA 1
ATOM 684 C C . GLU A 1 84 ? -7.591 3.176 11.892 1.00 97.94 84 GLU A C 1
ATOM 686 O O . GLU A 1 84 ? -8.334 3.759 12.680 1.00 97.94 84 GLU A O 1
ATOM 691 N N . LEU A 1 85 ? -6.943 2.056 12.232 1.00 97.81 85 LEU A N 1
ATOM 692 C CA . LEU A 1 85 ? -7.120 1.391 13.530 1.00 97.81 85 LEU A CA 1
ATOM 693 C C . LEU A 1 85 ? -6.550 2.205 14.701 1.00 97.81 85 LEU A C 1
ATOM 695 O O . LEU A 1 85 ? -7.047 2.118 15.822 1.00 97.81 85 LEU A O 1
ATOM 699 N N . LYS A 1 86 ? -5.503 2.995 14.452 1.00 97.75 86 LYS A N 1
ATOM 700 C CA . LYS A 1 86 ? -4.808 3.799 15.467 1.00 97.75 86 LYS A CA 1
ATOM 701 C C . LYS A 1 86 ? -5.295 5.250 15.531 1.00 97.75 86 LYS A C 1
ATOM 703 O O . LYS A 1 86 ? -4.831 5.994 16.394 1.00 97.75 86 LYS A O 1
ATOM 708 N N . GLY A 1 87 ? -6.198 5.661 14.638 1.00 96.75 87 GLY A N 1
ATOM 709 C CA . GLY A 1 87 ? -6.641 7.051 14.507 1.00 96.75 87 GLY A CA 1
ATOM 710 C C . GLY A 1 87 ? -5.524 8.003 14.064 1.00 96.75 87 GLY A C 1
ATOM 711 O O . GLY A 1 87 ? -5.461 9.138 14.530 1.00 96.75 87 GLY A O 1
ATOM 712 N N . TRP A 1 88 ? -4.600 7.533 13.224 1.00 97.94 88 TRP A N 1
ATOM 713 C CA . TRP A 1 88 ? -3.492 8.325 12.691 1.00 97.94 88 TRP A CA 1
ATOM 714 C C . TRP A 1 88 ? -3.778 8.844 11.279 1.00 97.94 88 TRP A C 1
ATOM 716 O O . TRP A 1 88 ? -4.486 8.229 10.479 1.00 97.94 88 TRP A O 1
ATOM 726 N N . GLU A 1 89 ? -3.153 9.971 10.951 1.00 97.19 89 GLU A N 1
ATOM 727 C CA . GLU A 1 89 ? -3.132 10.517 9.594 1.00 97.19 89 GLU A CA 1
ATOM 728 C C . GLU A 1 89 ? -2.350 9.585 8.651 1.00 97.19 89 GLU A C 1
ATOM 730 O O . GLU A 1 89 ? -1.337 9.006 9.047 1.00 97.19 89 GLU A O 1
ATOM 735 N N . HIS A 1 90 ? -2.800 9.444 7.400 1.00 96.25 90 HIS A N 1
ATOM 736 C CA . HIS A 1 90 ? -2.185 8.553 6.399 1.00 96.25 90 HIS A CA 1
ATOM 737 C C . HIS A 1 90 ? -2.332 9.065 4.956 1.00 96.25 90 HIS A C 1
ATOM 739 O O . HIS A 1 90 ? -2.380 8.299 3.989 1.00 96.25 90 HIS A O 1
ATOM 745 N N . TYR A 1 91 ? -2.446 10.381 4.778 1.00 92.50 91 TYR A N 1
ATOM 746 C CA . TYR A 1 91 ? -2.840 10.958 3.496 1.00 92.50 91 TYR A CA 1
ATOM 747 C C . TYR A 1 91 ? -1.661 11.253 2.568 1.00 92.50 91 TYR A C 1
ATOM 749 O O . TYR A 1 91 ? -1.866 11.356 1.357 1.00 92.50 91 TYR A O 1
ATOM 757 N N . THR A 1 92 ? -0.451 11.364 3.115 1.00 93.19 92 THR A N 1
ATOM 758 C CA . THR A 1 92 ? 0.766 11.793 2.421 1.00 93.19 92 THR A CA 1
ATOM 759 C C . THR A 1 92 ? 1.955 10.869 2.701 1.00 93.19 92 THR A C 1
ATOM 761 O O . THR A 1 92 ? 1.983 10.116 3.673 1.00 93.19 92 THR A O 1
ATOM 764 N N . HIS A 1 93 ? 3.020 10.982 1.898 1.00 92.62 93 HIS A N 1
ATOM 765 C CA . HIS A 1 93 ? 4.277 10.276 2.182 1.00 92.62 93 HIS A CA 1
ATOM 766 C C . HIS A 1 93 ? 4.896 10.667 3.530 1.00 92.62 93 HIS A C 1
ATOM 768 O O . HIS A 1 93 ? 5.596 9.860 4.145 1.00 92.62 93 HIS A O 1
ATOM 774 N N . ARG A 1 94 ? 4.673 11.904 3.998 1.00 95.50 94 ARG A N 1
ATOM 775 C CA . ARG A 1 94 ? 5.140 12.338 5.319 1.00 95.50 94 ARG A CA 1
ATOM 776 C C . ARG A 1 94 ? 4.480 11.501 6.408 1.00 95.50 94 ARG A C 1
ATOM 778 O O . ARG A 1 94 ? 5.181 11.025 7.298 1.00 95.50 94 ARG A O 1
ATOM 785 N N . ASP A 1 95 ? 3.181 11.271 6.279 1.00 97.62 95 ASP A N 1
ATOM 786 C CA . ASP A 1 95 ? 2.400 10.504 7.245 1.00 97.62 95 ASP A CA 1
ATOM 787 C C . ASP A 1 95 ? 2.899 9.061 7.338 1.00 97.62 95 ASP A C 1
ATOM 789 O O . ASP A 1 95 ? 3.080 8.550 8.437 1.00 97.62 95 ASP A O 1
ATOM 793 N N . TYR A 1 96 ? 3.289 8.440 6.219 1.00 97.88 96 TYR A N 1
ATOM 794 C CA . TYR A 1 96 ? 3.914 7.110 6.248 1.00 97.88 96 TYR A CA 1
ATOM 795 C C . TYR A 1 96 ? 5.211 7.058 7.055 1.00 97.88 96 TYR A C 1
ATOM 797 O O . TYR A 1 96 ? 5.438 6.088 7.774 1.00 97.88 96 TYR A O 1
ATOM 805 N N . ASN A 1 97 ? 6.045 8.101 7.004 1.00 97.44 97 ASN A N 1
ATOM 806 C CA . ASN A 1 97 ? 7.232 8.150 7.862 1.00 97.44 97 ASN A CA 1
ATOM 807 C C . ASN A 1 97 ? 6.838 8.289 9.345 1.00 97.44 97 ASN A C 1
ATOM 809 O O . ASN A 1 97 ? 7.473 7.676 10.196 1.00 97.44 97 ASN A O 1
ATOM 813 N N . ILE A 1 98 ? 5.785 9.050 9.663 1.00 98.31 98 ILE A N 1
ATOM 814 C CA . ILE A 1 98 ? 5.281 9.190 11.039 1.00 98.31 98 ILE A CA 1
ATOM 815 C C . ILE A 1 98 ? 4.726 7.855 11.553 1.00 98.31 98 ILE A C 1
ATOM 817 O O . ILE A 1 98 ? 5.090 7.437 12.650 1.00 98.31 98 ILE A O 1
ATOM 821 N N . ILE A 1 99 ? 3.916 7.157 10.754 1.00 98.56 99 ILE A N 1
ATOM 822 C CA . ILE A 1 99 ? 3.365 5.837 11.094 1.00 98.56 99 ILE A CA 1
ATOM 823 C C . ILE A 1 99 ? 4.504 4.849 11.370 1.00 98.56 99 ILE A C 1
ATOM 825 O O . ILE A 1 99 ? 4.512 4.200 12.411 1.00 98.56 99 ILE A O 1
ATOM 829 N N . ILE A 1 100 ? 5.510 4.787 10.492 1.00 98.44 100 ILE A N 1
ATOM 830 C CA . ILE A 1 100 ? 6.687 3.927 10.676 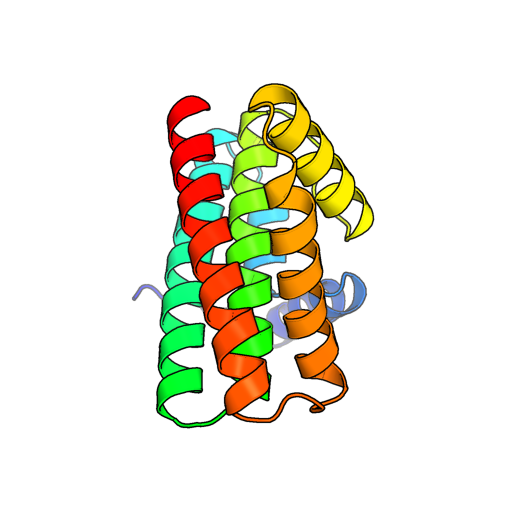1.00 98.44 100 ILE A CA 1
ATOM 831 C C . ILE A 1 100 ? 7.450 4.273 11.961 1.00 98.44 100 ILE A C 1
ATOM 833 O O . ILE A 1 100 ? 7.818 3.369 12.708 1.00 98.44 100 ILE A O 1
ATOM 837 N N . ASN A 1 101 ? 7.641 5.560 12.265 1.00 98.00 101 ASN A N 1
ATOM 838 C CA . ASN A 1 101 ? 8.278 5.995 13.511 1.00 98.00 101 ASN A CA 1
ATOM 839 C C . ASN A 1 101 ? 7.497 5.554 14.752 1.00 98.00 101 ASN A C 1
ATOM 841 O O . ASN A 1 101 ? 8.105 5.139 15.740 1.00 98.00 101 ASN A O 1
ATOM 845 N N . ASN A 1 102 ? 6.168 5.642 14.709 1.00 98.25 102 ASN A N 1
ATOM 846 C CA . ASN A 1 102 ? 5.318 5.210 15.812 1.00 98.25 10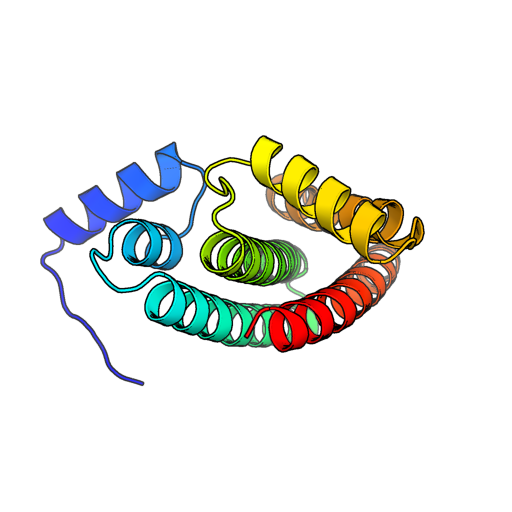2 ASN A CA 1
ATOM 847 C C . ASN A 1 102 ? 5.396 3.692 16.002 1.00 98.25 102 ASN A C 1
ATOM 849 O O . ASN A 1 102 ? 5.646 3.242 17.116 1.00 98.25 102 ASN A O 1
ATOM 853 N N . ILE A 1 103 ? 5.272 2.913 14.922 1.00 98.25 103 ILE A N 1
ATOM 854 C CA . ILE A 1 103 ? 5.374 1.445 14.962 1.00 98.25 103 ILE A CA 1
ATOM 855 C C . ILE A 1 103 ? 6.739 1.015 15.514 1.00 98.25 103 ILE A C 1
ATOM 857 O O . ILE A 1 103 ? 6.798 0.199 16.430 1.00 98.25 103 ILE A O 1
ATOM 861 N N . ALA A 1 104 ? 7.834 1.590 15.008 1.00 97.94 104 ALA A N 1
ATOM 862 C CA . ALA A 1 104 ? 9.185 1.268 15.466 1.00 97.94 104 ALA A CA 1
ATOM 863 C C . ALA A 1 104 ? 9.383 1.574 1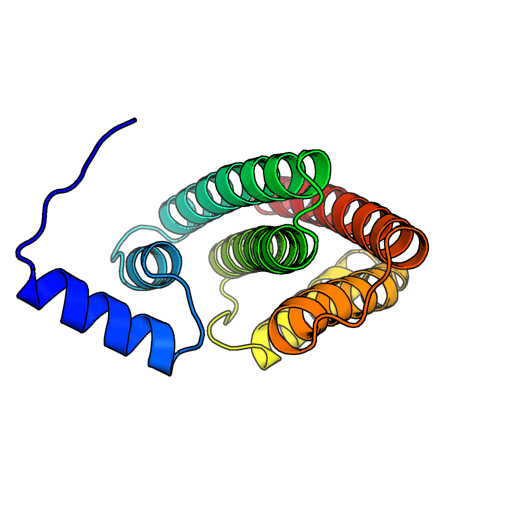6.957 1.00 97.94 104 ALA A C 1
ATOM 865 O O . ALA A 1 104 ? 9.998 0.787 17.675 1.00 97.94 104 ALA A O 1
ATOM 866 N N . ARG A 1 105 ? 8.822 2.688 17.449 1.00 97.56 105 ARG A N 1
ATOM 867 C CA . ARG A 1 105 ? 8.857 3.043 18.873 1.00 97.56 105 ARG A CA 1
ATOM 868 C C . ARG A 1 105 ? 8.049 2.071 19.728 1.00 97.56 105 ARG A C 1
ATOM 870 O O . ARG A 1 105 ? 8.525 1.675 20.784 1.00 97.56 105 ARG A O 1
ATOM 877 N N . GLU A 1 106 ? 6.847 1.707 19.290 1.00 97.62 106 GLU A N 1
ATOM 878 C CA . GLU A 1 106 ? 5.975 0.786 20.027 1.00 97.62 106 GLU A CA 1
ATOM 879 C C . GLU A 1 106 ? 6.531 -0.644 20.067 1.00 97.62 106 GLU A C 1
ATOM 881 O O . GLU A 1 106 ? 6.380 -1.327 21.076 1.00 97.62 106 GLU A O 1
ATOM 886 N N . LEU A 1 107 ? 7.199 -1.091 18.999 1.00 97.12 107 LEU A N 1
ATOM 887 C CA . LEU A 1 107 ? 7.823 -2.415 18.931 1.00 97.12 107 LEU A CA 1
ATOM 888 C C . LEU A 1 107 ? 9.245 -2.461 19.508 1.00 97.12 107 LEU A C 1
ATOM 890 O O . LEU A 1 107 ? 9.757 -3.550 19.752 1.00 97.12 107 LEU A O 1
ATOM 894 N N . GLY A 1 108 ? 9.893 -1.310 19.706 1.00 97.31 108 GLY A N 1
ATOM 895 C CA . GLY A 1 108 ? 11.311 -1.246 20.070 1.00 97.31 108 GLY A CA 1
ATOM 896 C C . GLY A 1 108 ? 12.246 -1.766 18.969 1.00 97.31 108 GLY A C 1
ATOM 897 O O . GLY A 1 108 ? 13.364 -2.179 19.268 1.00 97.31 108 GLY A O 1
ATOM 898 N N . ASP A 1 109 ? 11.796 -1.758 17.710 1.00 95.88 109 ASP A N 1
ATOM 899 C CA . ASP A 1 109 ? 12.505 -2.349 16.574 1.00 95.88 109 ASP A CA 1
ATOM 900 C C . ASP A 1 109 ? 12.977 -1.274 15.586 1.00 95.88 109 ASP A C 1
ATOM 902 O O . ASP A 1 109 ? 12.215 -0.721 14.787 1.00 95.88 109 ASP A O 1
ATOM 906 N N . VAL A 1 110 ? 14.277 -0.986 15.639 1.00 94.00 110 VAL A N 1
ATOM 907 C CA . VAL A 1 110 ? 14.938 -0.014 14.761 1.00 94.00 110 VAL A CA 1
ATOM 908 C C . VAL A 1 110 ? 15.159 -0.533 13.337 1.00 94.00 110 VAL A C 1
ATOM 910 O O . VAL A 1 110 ? 15.441 0.263 12.438 1.00 94.00 110 VAL A O 1
ATOM 913 N N . GLU A 1 111 ? 15.034 -1.842 13.094 1.00 96.62 111 GLU A N 1
ATOM 914 C CA . GLU A 1 111 ? 15.217 -2.432 11.765 1.00 96.62 111 GLU A CA 1
ATOM 915 C C . GLU A 1 111 ? 14.150 -1.936 10.781 1.00 96.62 111 GLU A C 1
ATOM 917 O O . GLU A 1 111 ? 14.440 -1.709 9.602 1.00 96.62 111 GLU A O 1
ATOM 922 N N . ILE A 1 112 ? 12.946 -1.649 11.281 1.00 97.50 112 ILE A N 1
ATOM 923 C CA . ILE A 1 112 ? 11.807 -1.144 10.505 1.00 97.50 112 ILE A CA 1
ATOM 924 C C . ILE A 1 112 ? 12.182 0.111 9.701 1.00 97.50 112 ILE A C 1
ATOM 926 O O . ILE A 1 112 ? 11.747 0.264 8.557 1.00 97.50 112 ILE A O 1
ATOM 930 N N . PHE A 1 113 ? 13.048 0.982 10.235 1.00 97.00 113 PHE A N 1
ATOM 931 C CA . PHE A 1 113 ? 13.527 2.162 9.508 1.00 97.00 113 PHE A CA 1
ATOM 932 C C . PHE A 1 113 ? 14.306 1.798 8.245 1.00 97.00 113 PHE A C 1
ATOM 934 O O . PHE A 1 113 ? 14.111 2.415 7.193 1.00 97.00 113 PHE A O 1
ATOM 941 N N . ARG A 1 114 ? 15.185 0.795 8.340 1.00 97.00 114 ARG A N 1
ATOM 942 C CA .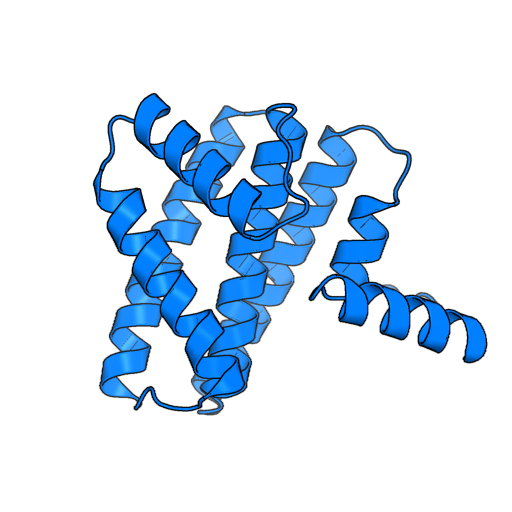 ARG A 1 114 ? 15.995 0.327 7.211 1.00 97.00 114 ARG A CA 1
ATOM 943 C C . ARG A 1 114 ? 15.112 -0.346 6.171 1.00 97.00 114 ARG A C 1
ATOM 945 O O . ARG A 1 114 ? 15.203 0.010 4.998 1.00 97.00 114 ARG A O 1
ATOM 952 N N . LEU A 1 115 ? 14.212 -1.229 6.603 1.00 98.44 115 LEU A N 1
ATOM 953 C CA . LEU A 1 115 ? 13.281 -1.917 5.708 1.00 98.44 115 LEU A CA 1
ATOM 954 C C . LEU A 1 115 ? 12.396 -0.920 4.952 1.00 98.44 115 LEU A C 1
ATOM 956 O O . LEU A 1 115 ? 12.297 -0.971 3.726 1.00 98.44 115 LEU A O 1
ATOM 960 N N . PHE A 1 116 ? 11.820 0.065 5.647 1.00 98.38 116 PHE A N 1
ATOM 961 C CA . PHE A 1 116 ? 10.994 1.079 4.996 1.00 98.38 116 PHE A CA 1
ATOM 962 C C . PHE A 1 116 ? 11.796 1.966 4.033 1.00 98.38 116 PHE A C 1
ATOM 964 O O . PHE A 1 116 ? 11.295 2.344 2.972 1.00 98.38 116 PHE A O 1
ATOM 971 N N . ALA A 1 117 ? 13.060 2.274 4.342 1.00 97.69 117 ALA A N 1
ATOM 972 C CA . ALA A 1 117 ? 13.938 2.980 3.412 1.00 97.69 117 ALA A CA 1
ATOM 973 C C . ALA A 1 117 ? 14.183 2.180 2.120 1.00 97.69 117 ALA A C 1
ATOM 975 O O . ALA A 1 117 ? 14.168 2.772 1.039 1.00 97.69 117 ALA A O 1
ATOM 976 N N . MET A 1 118 ? 14.342 0.856 2.207 1.00 97.25 118 MET A N 1
ATOM 977 C CA . MET A 1 118 ? 14.450 -0.015 1.029 1.00 97.25 118 MET A CA 1
ATOM 978 C C . MET A 1 118 ? 13.148 -0.032 0.223 1.00 97.25 118 MET A C 1
ATOM 980 O O . MET A 1 118 ? 13.168 0.098 -0.999 1.00 97.25 118 MET A O 1
ATOM 984 N N . CYS A 1 119 ? 11.997 -0.041 0.889 1.00 97.69 119 CYS A N 1
ATOM 985 C CA . CYS A 1 119 ? 10.699 0.032 0.215 1.00 97.69 119 CYS A CA 1
ATOM 986 C C . CYS A 1 119 ? 10.494 1.363 -0.528 1.00 97.69 119 CYS A C 1
ATOM 988 O O . CYS A 1 119 ? 9.996 1.381 -1.652 1.00 97.69 119 CYS A O 1
ATOM 990 N N . LYS A 1 120 ? 10.955 2.488 0.035 1.00 97.69 120 LYS A N 1
ATOM 991 C CA . LYS A 1 120 ? 10.953 3.785 -0.669 1.00 97.69 120 LYS A CA 1
ATOM 992 C C . LYS A 1 120 ? 11.826 3.771 -1.929 1.00 97.69 120 LYS A C 1
ATOM 994 O O . LYS A 1 120 ? 11.519 4.482 -2.883 1.00 97.69 120 LYS A O 1
ATOM 999 N N . ARG A 1 121 ? 12.891 2.961 -1.968 1.00 97.81 121 ARG A N 1
ATOM 1000 C CA . ARG A 1 121 ? 13.707 2.788 -3.182 1.00 97.81 121 ARG A CA 1
ATOM 1001 C C . ARG A 1 121 ? 12.969 2.010 -4.270 1.00 97.81 121 ARG A C 1
ATOM 1003 O O . ARG A 1 121 ? 13.154 2.347 -5.434 1.00 97.81 121 ARG A O 1
ATOM 1010 N N . LEU A 1 122 ? 12.102 1.051 -3.921 1.00 97.62 122 LEU A N 1
ATOM 1011 C CA . LEU A 1 122 ? 11.198 0.426 -4.898 1.00 97.62 122 LEU A CA 1
ATOM 1012 C C . LEU A 1 122 ? 10.280 1.479 -5.524 1.00 97.62 122 LEU A C 1
ATOM 1014 O O . LEU A 1 122 ? 10.202 1.561 -6.741 1.00 97.62 122 LEU A O 1
ATOM 1018 N N . HIS A 1 123 ? 9.676 2.354 -4.721 1.00 96.38 123 HIS A N 1
ATOM 1019 C CA . HIS A 1 123 ? 8.856 3.441 -5.262 1.00 96.38 123 HIS A CA 1
ATOM 1020 C C . HIS A 1 123 ? 9.655 4.385 -6.177 1.00 96.38 123 HIS A C 1
ATOM 1022 O O . HIS A 1 123 ? 9.202 4.740 -7.259 1.00 96.38 123 HIS A O 1
ATOM 1028 N N . ALA A 1 124 ? 10.886 4.746 -5.807 1.00 97.25 124 ALA A N 1
ATOM 1029 C CA . ALA A 1 124 ? 11.747 5.530 -6.692 1.00 97.25 124 ALA A CA 1
ATOM 1030 C C . ALA A 1 124 ? 12.059 4.786 -8.008 1.00 97.25 124 ALA A C 1
ATOM 1032 O O . ALA A 1 124 ? 12.126 5.406 -9.069 1.00 97.25 124 ALA A O 1
ATOM 1033 N N . ASN A 1 125 ? 12.237 3.462 -7.956 1.00 97.44 125 ASN A N 1
ATOM 1034 C CA . ASN A 1 125 ? 12.501 2.643 -9.136 1.00 97.44 125 ASN A CA 1
ATOM 1035 C C . ASN A 1 125 ? 11.337 2.651 -10.133 1.00 97.44 125 ASN A C 1
ATOM 1037 O O . ASN A 1 125 ? 11.586 2.595 -11.332 1.00 97.44 125 ASN A O 1
ATOM 1041 N N . PHE A 1 126 ? 10.092 2.792 -9.676 1.00 95.75 126 PHE A N 1
ATOM 1042 C CA . PHE A 1 126 ? 8.946 2.929 -10.577 1.00 95.75 126 PHE A CA 1
ATOM 1043 C C . PHE A 1 126 ? 9.097 4.118 -11.547 1.00 95.75 126 PHE A C 1
ATOM 1045 O O . PHE A 1 126 ? 8.805 3.990 -12.733 1.00 95.75 126 PHE A O 1
ATOM 1052 N N . TYR A 1 127 ? 9.626 5.252 -11.076 1.00 93.12 127 TYR A N 1
ATOM 1053 C CA . TYR A 1 127 ? 9.817 6.447 -11.910 1.00 93.12 127 TYR A CA 1
ATOM 1054 C C . TYR A 1 127 ? 11.121 6.455 -12.709 1.00 93.12 127 TYR A C 1
ATOM 1056 O O . TYR A 1 127 ? 11.225 7.153 -13.716 1.00 93.12 127 TYR A O 1
ATOM 1064 N N . HIS A 1 128 ? 12.137 5.738 -12.235 1.00 96.06 128 HIS A N 1
ATOM 1065 C CA . HIS A 1 128 ? 13.512 5.920 -12.701 1.00 96.06 128 HIS A CA 1
ATOM 1066 C C . HIS A 1 128 ? 14.153 4.654 -13.281 1.00 96.06 128 HIS A C 1
ATOM 1068 O O . HIS A 1 128 ? 15.201 4.762 -13.908 1.00 96.06 128 HIS A O 1
ATOM 1074 N N . ASN A 1 129 ? 13.542 3.481 -13.087 1.00 96.88 129 ASN A N 1
ATOM 1075 C CA . ASN A 1 129 ? 13.971 2.185 -13.620 1.00 96.88 129 ASN A CA 1
ATOM 1076 C C . ASN A 1 129 ? 15.487 1.924 -13.479 1.00 96.88 129 ASN A C 1
ATOM 1078 O O . ASN A 1 129 ? 16.181 1.660 -14.459 1.00 96.88 129 ASN A O 1
ATOM 1082 N N . PHE A 1 130 ? 16.015 2.064 -12.260 1.00 96.88 130 PHE A N 1
ATOM 1083 C CA . PHE A 1 130 ? 17.453 1.971 -11.971 1.00 96.88 130 PHE A CA 1
ATOM 1084 C C . PHE A 1 130 ? 17.872 0.679 -11.258 1.00 96.88 130 PHE A C 1
ATOM 1086 O O . PHE A 1 130 ? 19.067 0.460 -11.070 1.00 96.88 130 PHE A O 1
ATOM 1093 N N . LEU A 1 131 ? 16.929 -0.147 -10.799 1.00 96.88 131 LEU A N 1
ATOM 1094 C CA . LEU A 1 131 ? 17.235 -1.423 -10.155 1.00 96.88 131 LEU A CA 1
ATOM 1095 C C . LEU A 1 131 ? 17.406 -2.516 -11.211 1.00 96.88 131 LEU A C 1
ATOM 1097 O O . LEU A 1 131 ? 16.484 -2.814 -11.969 1.00 96.88 131 LEU A O 1
ATOM 1101 N N . ASP A 1 132 ? 18.571 -3.159 -11.208 1.00 97.00 132 ASP A N 1
ATOM 1102 C CA . ASP A 1 132 ? 18.763 -4.434 -11.893 1.00 97.00 132 ASP A CA 1
ATOM 1103 C C . ASP A 1 132 ? 18.121 -5.594 -11.107 1.00 97.00 132 ASP A C 1
ATOM 1105 O O . ASP A 1 132 ? 17.568 -5.418 -10.018 1.00 97.00 132 ASP A O 1
ATOM 1109 N N . LYS A 1 133 ? 18.172 -6.806 -11.669 1.00 96.94 133 LYS A N 1
ATOM 1110 C CA . LYS A 1 133 ? 17.535 -7.992 -11.074 1.00 96.94 133 LYS A C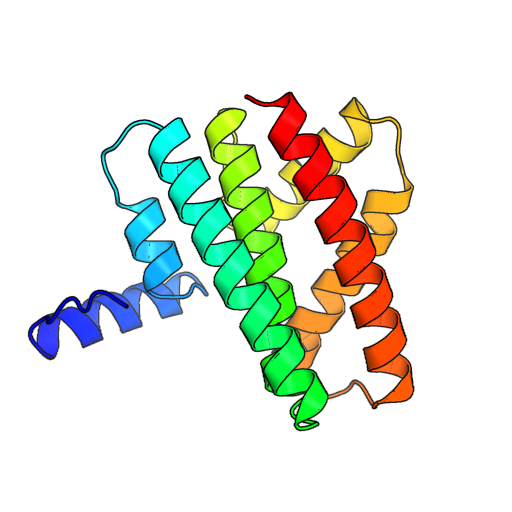A 1
ATOM 1111 C C . LYS A 1 133 ? 18.089 -8.340 -9.692 1.00 96.94 133 LYS A C 1
ATOM 1113 O O . LYS A 1 133 ? 17.308 -8.702 -8.810 1.00 96.94 133 LYS A O 1
ATOM 1118 N N . ASP A 1 134 ? 19.401 -8.237 -9.510 1.00 97.19 134 ASP A N 1
ATOM 1119 C CA . ASP A 1 134 ? 20.069 -8.642 -8.274 1.00 97.19 134 ASP A CA 1
ATOM 1120 C C . ASP A 1 134 ? 19.782 -7.639 -7.156 1.00 97.19 134 ASP A C 1
ATOM 1122 O O . ASP A 1 134 ? 19.357 -8.023 -6.064 1.00 97.19 134 ASP A O 1
ATOM 1126 N N . SER A 1 135 ? 19.898 -6.342 -7.451 1.00 96.44 135 SER A N 1
ATOM 1127 C CA . SER A 1 135 ? 19.532 -5.281 -6.520 1.00 96.44 135 SER A CA 1
ATOM 1128 C C . SER A 1 135 ? 18.042 -5.329 -6.191 1.00 96.44 135 SER A C 1
ATOM 1130 O O . SER A 1 135 ? 17.672 -5.264 -5.018 1.00 96.44 135 SER A O 1
ATOM 1132 N N . PHE A 1 136 ? 17.169 -5.507 -7.188 1.00 98.38 136 PHE A N 1
ATOM 1133 C CA . PHE A 1 136 ? 15.725 -5.611 -6.971 1.00 98.38 136 PHE A CA 1
ATOM 1134 C C . PHE A 1 136 ? 15.372 -6.750 -6.014 1.00 98.38 136 PHE A C 1
ATOM 1136 O O . PHE A 1 136 ? 14.532 -6.567 -5.134 1.00 98.38 136 PHE A O 1
ATOM 1143 N N . LYS A 1 137 ? 16.019 -7.915 -6.150 1.00 98.06 137 LYS A N 1
ATOM 1144 C CA . LYS A 1 137 ? 15.753 -9.080 -5.299 1.00 98.06 137 LYS A CA 1
ATOM 1145 C C . LYS A 1 137 ? 15.958 -8.766 -3.814 1.00 98.06 137 LYS A C 1
ATOM 1147 O O . LYS A 1 137 ? 15.093 -9.110 -3.015 1.00 98.06 137 LYS A O 1
ATOM 1152 N N . VAL A 1 138 ? 17.028 -8.049 -3.467 1.00 98.06 138 VAL A N 1
ATOM 1153 C CA . VAL A 1 138 ? 17.291 -7.616 -2.082 1.00 98.06 138 VAL A CA 1
ATOM 1154 C C . VAL A 1 138 ? 16.178 -6.693 -1.577 1.00 98.06 138 VAL A C 1
ATOM 1156 O O . VAL A 1 138 ? 15.622 -6.909 -0.505 1.00 98.06 138 VAL A O 1
ATOM 1159 N N . HIS A 1 139 ? 15.774 -5.707 -2.384 1.00 98.38 139 HIS A N 1
ATOM 1160 C CA . HIS A 1 139 ? 14.697 -4.786 -2.004 1.00 98.38 139 HIS A CA 1
ATOM 1161 C C . HIS A 1 139 ? 13.346 -5.500 -1.850 1.00 98.38 139 HIS A C 1
ATOM 1163 O O . HIS A 1 139 ? 12.563 -5.150 -0.969 1.00 98.38 139 HIS A O 1
ATOM 1169 N N . ARG A 1 140 ? 13.068 -6.502 -2.693 1.00 98.38 140 ARG A N 1
ATOM 1170 C CA . ARG A 1 140 ? 11.886 -7.364 -2.581 1.00 98.38 140 ARG A CA 1
ATOM 1171 C C . ARG A 1 140 ? 11.896 -8.148 -1.270 1.00 98.38 140 ARG A C 1
ATOM 1173 O O . ARG A 1 140 ? 10.871 -8.202 -0.601 1.00 98.38 140 ARG A O 1
ATOM 1180 N N . GLU A 1 141 ? 13.017 -8.767 -0.912 1.00 98.56 141 GLU A N 1
ATOM 1181 C CA . GLU A 1 141 ? 13.146 -9.527 0.338 1.00 98.56 141 GLU A CA 1
ATOM 1182 C C . GLU A 1 141 ? 12.890 -8.634 1.563 1.00 98.56 141 GLU A C 1
ATOM 1184 O O . GLU A 1 141 ? 12.090 -8.996 2.429 1.00 98.56 141 GLU A O 1
ATOM 1189 N N . ASP A 1 142 ? 13.451 -7.423 1.577 1.00 98.56 142 ASP A N 1
ATOM 1190 C CA . ASP A 1 142 ? 13.211 -6.440 2.639 1.00 98.56 142 ASP A CA 1
ATOM 1191 C C . ASP A 1 142 ? 11.757 -5.941 2.672 1.00 98.56 142 ASP A C 1
ATOM 1193 O O . ASP A 1 142 ? 11.175 -5.778 3.749 1.00 98.56 142 ASP A O 1
ATOM 1197 N N . ALA A 1 143 ? 11.133 -5.740 1.507 1.00 98.56 143 ALA A N 1
ATOM 1198 C CA . ALA A 1 143 ? 9.722 -5.373 1.414 1.00 98.56 143 ALA A CA 1
ATOM 1199 C C . ALA A 1 143 ? 8.809 -6.464 1.982 1.00 98.56 143 ALA A C 1
ATOM 1201 O O . ALA A 1 143 ? 7.896 -6.163 2.751 1.00 98.56 143 ALA A O 1
ATOM 1202 N N . LEU A 1 144 ? 9.077 -7.732 1.663 1.00 98.75 144 LEU A N 1
ATOM 1203 C CA . LEU A 1 144 ? 8.333 -8.868 2.206 1.00 98.75 144 LEU A CA 1
ATOM 1204 C C . LEU A 1 144 ? 8.525 -8.999 3.719 1.00 98.75 144 LEU A C 1
ATOM 1206 O O . LEU A 1 144 ? 7.556 -9.236 4.440 1.00 98.75 144 LEU A O 1
ATOM 1210 N N . LYS A 1 145 ? 9.745 -8.775 4.219 1.00 98.69 145 LYS A N 1
ATOM 1211 C CA . LYS A 1 145 ? 10.014 -8.756 5.660 1.00 98.69 145 LYS A CA 1
ATOM 1212 C C . LYS A 1 145 ? 9.217 -7.656 6.365 1.00 98.69 145 LYS A C 1
ATOM 1214 O O . LYS A 1 145 ? 8.584 -7.925 7.385 1.00 98.69 145 LYS A O 1
ATOM 1219 N N . LEU A 1 146 ? 9.185 -6.443 5.806 1.00 98.69 146 LEU A N 1
ATOM 1220 C CA . LEU A 1 146 ? 8.372 -5.354 6.352 1.00 98.69 146 LEU A CA 1
ATOM 1221 C C . LEU A 1 146 ? 6.878 -5.690 6.328 1.00 98.69 146 LEU A C 1
ATOM 1223 O O . LEU A 1 146 ? 6.185 -5.433 7.307 1.00 98.69 146 LEU A O 1
ATOM 1227 N N . VAL A 1 147 ? 6.379 -6.280 5.239 1.00 98.75 147 VAL A N 1
ATOM 1228 C CA . VAL A 1 147 ? 4.977 -6.707 5.123 1.00 98.75 147 VAL A CA 1
ATOM 1229 C C . VAL A 1 147 ? 4.589 -7.652 6.257 1.00 98.75 147 VAL A C 1
ATOM 1231 O O . VAL A 1 147 ? 3.537 -7.457 6.865 1.00 98.75 147 VAL A O 1
ATOM 1234 N N . GLU A 1 148 ? 5.423 -8.638 6.585 1.00 98.56 148 GLU A N 1
ATOM 1235 C CA . GLU A 1 148 ? 5.121 -9.567 7.678 1.00 98.56 148 GLU A CA 1
ATOM 1236 C C . GLU A 1 148 ? 5.103 -8.874 9.046 1.00 98.56 148 GLU A C 1
ATOM 1238 O O . GLU A 1 148 ? 4.175 -9.100 9.826 1.00 98.56 148 GLU A O 1
ATOM 1243 N N . ILE A 1 149 ? 6.041 -7.954 9.305 1.00 98.44 149 ILE A N 1
ATOM 1244 C CA . ILE A 1 149 ? 6.041 -7.128 10.525 1.00 98.44 149 ILE A CA 1
ATOM 1245 C C . ILE A 1 149 ? 4.753 -6.300 10.621 1.00 98.44 149 ILE A C 1
ATOM 1247 O O . ILE A 1 149 ? 4.089 -6.294 11.657 1.00 98.44 149 ILE A O 1
ATOM 1251 N N . LEU A 1 150 ? 4.370 -5.616 9.540 1.00 98.50 150 LEU A N 1
ATOM 1252 C CA . LEU A 1 150 ? 3.182 -4.762 9.515 1.00 98.50 150 LEU A CA 1
ATOM 1253 C C . LEU A 1 150 ? 1.890 -5.575 9.654 1.00 98.50 150 LEU A C 1
ATOM 1255 O O . LEU A 1 150 ? 0.986 -5.148 10.367 1.00 98.50 150 LEU A O 1
ATOM 1259 N N . LYS A 1 151 ? 1.794 -6.757 9.034 1.00 98.19 151 LYS A N 1
ATOM 1260 C CA . LYS A 1 151 ? 0.642 -7.660 9.202 1.00 98.19 151 LYS A CA 1
ATOM 1261 C C . LYS A 1 151 ? 0.504 -8.128 10.642 1.00 98.19 151 LYS A C 1
ATOM 1263 O O . LYS A 1 151 ? -0.606 -8.155 11.167 1.00 98.19 151 LYS A O 1
ATOM 1268 N N . GLU A 1 152 ? 1.614 -8.479 11.280 1.00 97.75 152 GLU A N 1
ATOM 1269 C CA . GLU A 1 152 ? 1.616 -8.853 12.690 1.00 97.75 152 GLU A CA 1
ATOM 1270 C C . GLU A 1 152 ? 1.221 -7.675 13.587 1.00 97.75 152 GLU A C 1
ATOM 1272 O O . GLU A 1 152 ? 0.410 -7.835 14.495 1.00 97.75 152 GLU A O 1
ATOM 1277 N N . TYR A 1 153 ? 1.704 -6.471 13.285 1.00 97.88 153 TYR A N 1
ATOM 1278 C CA . TYR A 1 153 ? 1.303 -5.262 13.998 1.00 97.88 153 TYR A CA 1
ATOM 1279 C C . TYR A 1 153 ? -0.201 -4.967 13.845 1.00 97.88 153 TYR A C 1
ATOM 1281 O O . TYR A 1 153 ? -0.873 -4.706 14.841 1.00 97.88 153 TYR A O 1
ATOM 1289 N N . VAL A 1 154 ? -0.762 -5.078 12.631 1.00 96.31 154 VAL A N 1
ATOM 1290 C CA . VAL A 1 154 ? -2.209 -4.918 12.383 1.00 96.31 154 VAL A CA 1
ATOM 1291 C C . VAL A 1 154 ? -3.025 -5.874 13.247 1.00 96.31 154 VAL A C 1
ATOM 1293 O O . VAL A 1 154 ? -3.998 -5.441 13.855 1.00 96.31 154 VAL A O 1
ATOM 1296 N N . ARG A 1 155 ? -2.633 -7.153 13.356 1.00 94.75 155 ARG A N 1
ATOM 1297 C CA . ARG A 1 155 ? -3.347 -8.143 14.190 1.00 94.75 155 ARG A CA 1
ATOM 1298 C C . ARG A 1 155 ? -3.452 -7.730 15.659 1.00 94.75 155 ARG A C 1
ATOM 1300 O O . ARG A 1 155 ? -4.415 -8.113 16.306 1.00 94.75 155 ARG A O 1
ATOM 1307 N N . ARG A 1 156 ? -2.495 -6.951 16.170 1.00 95.12 156 ARG A N 1
ATOM 1308 C CA . ARG A 1 156 ? -2.478 -6.437 17.553 1.00 95.12 156 ARG A CA 1
ATOM 1309 C C . ARG A 1 156 ? -3.322 -5.177 17.749 1.00 95.12 156 ARG A C 1
ATOM 1311 O O . ARG A 1 156 ? -3.519 -4.758 18.883 1.00 95.12 156 ARG A O 1
ATOM 1318 N N . CYS A 1 157 ? -3.752 -4.544 16.659 1.00 90.38 157 CYS A N 1
ATOM 1319 C CA . CYS A 1 157 ? -4.556 -3.320 16.675 1.00 90.38 157 CYS A CA 1
ATOM 1320 C C . CYS A 1 157 ? -6.069 -3.593 16.641 1.00 90.38 157 CYS A C 1
ATOM 1322 O O . CYS A 1 157 ? -6.858 -2.654 16.747 1.00 90.38 157 CYS A O 1
ATOM 1324 N N . TRP A 1 158 ? -6.453 -4.855 16.451 1.00 81.12 158 TRP A N 1
ATOM 1325 C CA . TRP A 1 158 ? -7.832 -5.333 16.488 1.00 81.12 158 TRP A CA 1
ATOM 1326 C C . TRP A 1 158 ? -8.287 -5.622 17.916 1.00 81.12 158 TRP A C 1
ATOM 1328 O O . TRP A 1 158 ? -9.433 -5.215 18.240 1.00 81.12 158 TRP A O 1
#

pLDDT: mean 96.35, std 3.46, range [70.44, 98.75]